Protein AF-A0A8S0T5N3-F1 (afdb_monomer)

Foldseek 3Di:
DPPPAAAPPDPDPPDDDFFLDPDDDPVPQDDDDGHYDHDDDPPDDDDDDDAFGCRVHFDKDWDFDPPAWDFPQDADATDDDPVPGNVRGDPPDGDTGRIDIHHGRD

Secondary structure (DSSP, 8-state):
--SS-BS---SS-SS---TT-SS--GGG-------B-----TT-----------SSS---EEEE-TT--EE-----SSS--TTTGGGG---SS--EESEEEEPTT-

pLDDT: mean 96.24, std 5.02, range [54.84, 98.81]

Radius of gyration: 15.64 Å; Cα contacts (8 Å, |Δi|>4): 139; chains: 1; bounding box: 38×30×39 Å

InterPro domains:
  IPR008972 Cupredoxin [G3DSA:2.60.40.420] (1-106)
  IPR008972 Cupredoxin [SSF49503] (33-105)
  IPR011706 Multicopper oxidase, C-terminal [PF07731] (10-106)
  IPR045087 Multicopper oxidase [PTHR11709] (3-106)

Organism: NCBI:txid158383

Sequence (106 aa):
IRNVFGDDFPSDPPFTYNYTAQFVPPALWRPRNGTEVRVLDYNSTMEIIFQGTNTVAGIDHPMHLHGQSFYVVGWGFGNFDRDRNPLNYNLVDPPLMNTIAVPING

Structure (mmCIF, N/CA/C/O backbone):
data_AF-A0A8S0T5N3-F1
#
_entry.id   AF-A0A8S0T5N3-F1
#
loop_
_atom_site.group_PDB
_atom_site.id
_atom_site.type_symbol
_atom_site.label_atom_id
_atom_site.label_alt_id
_atom_site.label_comp_id
_atom_site.label_asym_id
_atom_site.label_entity_id
_atom_site.label_seq_id
_atom_site.pdbx_PDB_ins_code
_atom_site.Cartn_x
_atom_site.Cartn_y
_atom_site.Cartn_z
_atom_site.occupancy
_atom_site.B_iso_or_equiv
_atom_site.auth_seq_id
_atom_site.auth_comp_id
_atom_site.auth_asym_id
_atom_site.auth_atom_id
_atom_site.pdbx_PDB_model_num
ATOM 1 N N . ILE A 1 1 ? -25.358 -17.360 -6.604 1.00 54.84 1 ILE A N 1
ATOM 2 C CA . ILE A 1 1 ? -24.451 -17.382 -7.778 1.00 54.84 1 ILE A CA 1
ATOM 3 C C . ILE A 1 1 ? -23.116 -17.922 -7.276 1.00 54.84 1 ILE A C 1
ATOM 5 O O . ILE A 1 1 ? -22.691 -17.479 -6.219 1.00 54.84 1 ILE A O 1
ATOM 9 N N . ARG A 1 2 ? -22.528 -18.933 -7.923 1.00 71.88 2 ARG A N 1
ATOM 10 C CA . ARG A 1 2 ? -21.205 -19.483 -7.562 1.00 71.88 2 ARG A CA 1
ATOM 11 C C . ARG A 1 2 ? -20.160 -18.915 -8.529 1.00 71.88 2 ARG A C 1
ATOM 13 O O . ARG A 1 2 ? -20.542 -18.568 -9.642 1.00 71.88 2 ARG A O 1
ATOM 20 N N . ASN A 1 3 ? -18.892 -18.853 -8.120 1.00 86.31 3 ASN A N 1
ATOM 21 C CA . ASN A 1 3 ? -17.766 -18.397 -8.953 1.00 86.31 3 ASN A CA 1
ATOM 22 C C . ASN A 1 3 ? -17.903 -16.943 -9.452 1.00 86.31 3 ASN A C 1
ATOM 24 O O . ASN A 1 3 ? -17.709 -16.669 -10.632 1.00 86.31 3 ASN A O 1
ATOM 28 N N . VAL A 1 4 ? -18.293 -16.022 -8.562 1.00 95.75 4 VAL A N 1
ATOM 29 C CA . VAL A 1 4 ? -18.369 -14.576 -8.869 1.00 95.75 4 VAL A CA 1
ATOM 30 C C . VAL A 1 4 ? -17.055 -13.864 -8.542 1.00 95.75 4 VAL A C 1
ATOM 32 O O . VAL A 1 4 ? -16.666 -12.945 -9.253 1.00 95.75 4 VAL A O 1
ATOM 35 N N . PHE A 1 5 ? -16.389 -14.300 -7.475 1.00 96.12 5 PHE A N 1
ATOM 36 C CA . PHE A 1 5 ? -15.081 -13.841 -7.023 1.00 96.12 5 PHE A CA 1
ATOM 37 C C . PHE A 1 5 ? -14.320 -15.033 -6.429 1.00 96.12 5 PHE A C 1
ATOM 39 O O . PHE A 1 5 ? -14.962 -16.004 -6.004 1.00 96.12 5 PHE A O 1
ATOM 46 N N . GLY A 1 6 ? -12.993 -14.961 -6.411 1.00 96.38 6 GLY A N 1
ATOM 47 C CA . GLY A 1 6 ? -12.149 -15.812 -5.577 1.00 96.38 6 GLY A CA 1
ATOM 48 C C . GLY A 1 6 ? -11.712 -15.080 -4.303 1.00 96.38 6 GLY A C 1
ATOM 49 O O . GLY A 1 6 ? -11.933 -13.875 -4.141 1.00 96.38 6 GLY A O 1
ATOM 50 N N . ASP A 1 7 ? -11.158 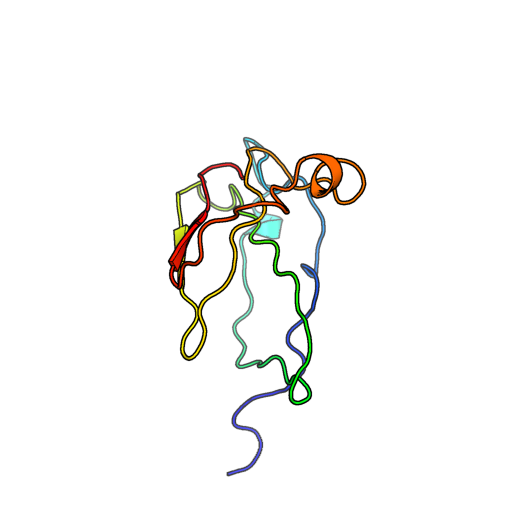-15.827 -3.358 1.00 95.38 7 ASP A N 1
ATOM 51 C CA . ASP A 1 7 ? -10.672 -15.346 -2.065 1.00 95.38 7 ASP A CA 1
ATOM 52 C C . ASP A 1 7 ? -9.137 -15.408 -1.951 1.00 95.38 7 ASP A C 1
ATOM 54 O O . ASP A 1 7 ? -8.594 -15.413 -0.844 1.00 95.38 7 ASP A O 1
ATOM 58 N N . ASP A 1 8 ? -8.428 -15.424 -3.089 1.00 94.69 8 ASP A N 1
ATOM 59 C CA . ASP A 1 8 ? -6.975 -15.632 -3.153 1.00 94.69 8 ASP A CA 1
ATOM 60 C C . ASP A 1 8 ? -6.147 -14.337 -3.262 1.00 94.69 8 ASP A C 1
ATOM 62 O O . ASP A 1 8 ? -4.962 -14.374 -3.608 1.00 94.69 8 ASP A O 1
ATOM 66 N N . PHE A 1 9 ? -6.727 -13.184 -2.896 1.00 96.94 9 PHE A N 1
ATOM 67 C CA . PHE A 1 9 ? -6.032 -11.897 -2.971 1.00 96.94 9 PHE A CA 1
ATOM 68 C C . PHE A 1 9 ? -4.730 -11.914 -2.133 1.00 96.94 9 PHE A C 1
ATOM 70 O O . PHE A 1 9 ? -4.777 -12.061 -0.897 1.00 96.94 9 PHE A O 1
ATOM 77 N N . PRO A 1 10 ? -3.554 -11.749 -2.770 1.00 96.06 10 PRO A N 1
ATOM 78 C CA . PRO A 1 10 ? -2.274 -12.010 -2.126 1.00 96.06 10 PRO A CA 1
ATOM 79 C C . PRO A 1 10 ? -1.932 -10.940 -1.082 1.00 96.06 10 PRO A C 1
ATOM 81 O O . PRO A 1 10 ? -2.303 -9.776 -1.215 1.00 96.06 10 PRO A O 1
ATOM 84 N N . SER A 1 11 ? -1.204 -11.335 -0.032 1.00 95.50 11 SER A N 1
ATOM 85 C CA . SER A 1 11 ? -0.697 -10.392 0.986 1.00 95.50 11 SER A CA 1
ATOM 86 C C . SER A 1 11 ? 0.449 -9.524 0.465 1.00 95.50 11 SER A C 1
ATOM 88 O O . SER A 1 11 ? 0.634 -8.409 0.934 1.00 95.50 11 SER A O 1
ATOM 90 N N . ASP A 1 12 ? 1.218 -10.057 -0.484 1.00 96.12 12 ASP A N 1
ATOM 91 C CA . ASP A 1 12 ? 2.441 -9.463 -1.013 1.00 96.12 12 ASP A CA 1
ATOM 92 C C . ASP A 1 12 ? 2.396 -9.452 -2.549 1.00 96.12 12 ASP A C 1
ATOM 94 O O . ASP A 1 12 ? 1.731 -10.301 -3.157 1.00 96.12 12 ASP A O 1
ATOM 98 N N . PRO A 1 13 ? 3.125 -8.538 -3.212 1.00 95.50 13 PRO A N 1
ATOM 99 C CA . PRO A 1 13 ? 3.274 -8.571 -4.660 1.00 95.50 13 PRO A CA 1
ATOM 100 C C . PRO A 1 13 ? 3.839 -9.923 -5.135 1.00 95.50 13 PRO A C 1
ATOM 102 O O . PRO A 1 13 ? 4.788 -10.435 -4.542 1.00 95.50 13 PRO A O 1
ATOM 105 N N . PRO A 1 14 ? 3.337 -10.495 -6.246 1.00 93.12 14 PRO A N 1
ATOM 106 C CA . PRO A 1 14 ? 3.797 -11.799 -6.738 1.00 93.12 14 PRO A CA 1
ATOM 107 C C . PRO A 1 14 ? 5.240 -11.781 -7.270 1.00 93.12 14 PRO A C 1
ATOM 109 O O . PRO A 1 14 ? 5.849 -12.837 -7.433 1.00 93.12 14 PRO A O 1
ATOM 112 N N . PHE A 1 15 ? 5.786 -10.595 -7.561 1.00 93.06 15 PHE A N 1
ATOM 113 C CA . PHE A 1 15 ? 7.158 -10.403 -8.017 1.00 93.06 15 PHE A CA 1
ATOM 114 C C . PHE A 1 15 ? 7.778 -9.202 -7.314 1.00 93.06 15 PHE A C 1
ATOM 116 O O . PHE A 1 15 ? 7.306 -8.075 -7.473 1.00 93.06 15 PHE A O 1
ATOM 123 N N . THR A 1 16 ? 8.875 -9.437 -6.600 1.00 94.31 16 THR A N 1
ATOM 124 C CA . THR A 1 16 ? 9.658 -8.371 -5.976 1.00 94.31 16 THR A CA 1
ATOM 125 C C . THR A 1 16 ? 10.665 -7.801 -6.966 1.00 94.31 16 THR A C 1
ATOM 127 O O . THR A 1 16 ? 11.416 -8.538 -7.605 1.00 94.31 16 THR A O 1
ATOM 130 N N . TYR A 1 17 ? 10.704 -6.479 -7.076 1.00 96.06 17 TYR A N 1
ATOM 131 C CA . TYR A 1 17 ? 11.702 -5.736 -7.842 1.00 96.06 17 TYR A CA 1
ATOM 132 C C . TYR A 1 17 ? 11.908 -4.357 -7.205 1.00 96.06 17 TYR A C 1
ATOM 134 O O . TYR A 1 17 ? 11.293 -4.033 -6.192 1.00 96.06 17 TYR A O 1
ATOM 142 N N . ASN A 1 18 ? 12.793 -3.538 -7.775 1.00 97.31 18 ASN A N 1
ATOM 143 C CA . ASN A 1 18 ? 12.916 -2.141 -7.365 1.00 97.31 18 ASN A CA 1
ATOM 144 C C . ASN A 1 18 ? 11.716 -1.344 -7.912 1.00 97.31 18 ASN A C 1
ATOM 146 O O . ASN A 1 18 ? 11.756 -0.876 -9.052 1.00 97.31 18 ASN A O 1
ATOM 150 N N . TYR A 1 19 ? 10.646 -1.246 -7.118 1.00 97.50 19 TYR A N 1
ATOM 151 C CA . TYR A 1 19 ? 9.357 -0.665 -7.509 1.00 97.50 19 TYR A CA 1
ATOM 152 C C . TYR A 1 19 ? 9.476 0.797 -7.936 1.00 97.50 19 TYR A C 1
ATOM 154 O O . TYR A 1 19 ? 8.848 1.209 -8.911 1.00 97.50 19 TYR A O 1
ATOM 162 N N . THR A 1 20 ? 10.336 1.559 -7.263 1.00 98.06 20 THR A N 1
ATOM 163 C CA . THR A 1 20 ? 10.577 2.984 -7.526 1.00 98.06 20 THR A CA 1
ATOM 164 C C . THR A 1 20 ? 11.825 3.234 -8.384 1.00 98.06 20 THR A C 1
ATOM 166 O O . THR A 1 20 ? 12.400 4.323 -8.350 1.00 98.06 20 THR A O 1
ATOM 169 N N . ALA A 1 21 ? 12.304 2.240 -9.142 1.00 97.25 21 ALA A N 1
ATOM 170 C CA . ALA A 1 21 ? 13.415 2.438 -10.074 1.00 97.25 21 ALA A CA 1
ATOM 171 C C . ALA A 1 21 ? 13.065 3.49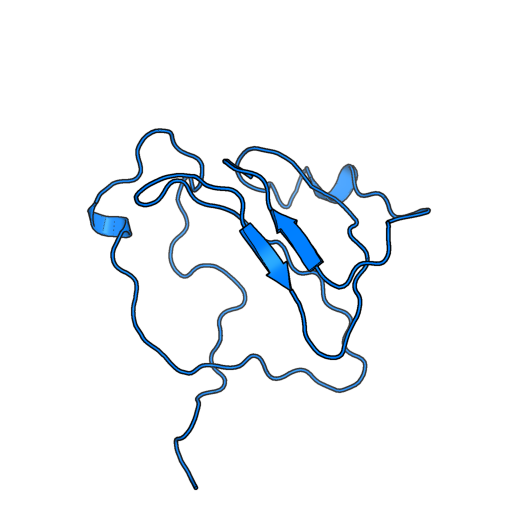3 -11.135 1.00 97.25 21 ALA A C 1
ATOM 173 O O . ALA A 1 21 ? 11.923 3.580 -11.580 1.00 97.25 21 ALA A O 1
ATOM 174 N N . GLN A 1 22 ? 14.055 4.255 -11.612 1.00 95.06 22 GLN A N 1
ATOM 175 C CA . GLN A 1 22 ? 13.845 5.202 -12.719 1.00 95.06 22 GLN A CA 1
ATOM 176 C C . GLN A 1 22 ? 13.361 4.495 -13.998 1.00 95.06 22 GLN A C 1
ATOM 178 O O . GLN A 1 22 ? 12.606 5.065 -14.780 1.00 95.06 22 GLN A O 1
ATOM 183 N N . PHE A 1 23 ? 13.799 3.251 -14.208 1.00 95.06 23 PHE A N 1
ATOM 184 C CA . PHE A 1 23 ? 13.388 2.415 -15.326 1.00 95.06 23 PHE A CA 1
ATOM 185 C C . PHE A 1 23 ? 12.931 1.046 -14.819 1.00 95.06 23 PHE A C 1
ATOM 187 O O . PHE A 1 23 ? 13.734 0.271 -14.297 1.00 95.06 23 PHE A O 1
ATOM 194 N N . VAL A 1 24 ? 11.648 0.738 -15.010 1.00 96.38 24 VAL A N 1
ATOM 195 C CA . VAL A 1 24 ? 11.089 -0.598 -14.775 1.00 96.38 24 VAL A CA 1
ATOM 196 C C . VAL A 1 24 ? 11.094 -1.368 -16.102 1.00 96.38 24 VAL A C 1
ATOM 198 O O . VAL A 1 24 ? 10.537 -0.867 -17.081 1.00 96.38 24 VAL A O 1
ATOM 201 N N . PRO A 1 25 ? 11.678 -2.579 -16.179 1.00 95.31 25 PRO A N 1
ATOM 202 C CA . PRO A 1 25 ? 11.692 -3.371 -17.407 1.00 95.31 25 PRO A CA 1
ATOM 203 C C . PRO A 1 25 ? 10.282 -3.638 -17.969 1.00 95.31 25 PRO A C 1
ATOM 205 O O . PRO A 1 25 ? 9.408 -4.060 -17.209 1.00 95.31 25 PRO A O 1
ATOM 208 N N . PRO A 1 26 ? 10.057 -3.519 -19.295 1.00 95.62 26 PRO A N 1
ATOM 209 C CA . PRO A 1 26 ? 8.750 -3.766 -19.920 1.00 95.62 26 PRO A CA 1
ATOM 210 C C . PRO A 1 26 ? 8.139 -5.145 -19.638 1.00 95.62 26 PRO A C 1
ATOM 212 O O . PRO A 1 26 ? 6.921 -5.312 -19.690 1.00 95.62 26 PRO A O 1
ATOM 215 N N . ALA A 1 27 ? 8.970 -6.141 -19.314 1.00 94.88 27 ALA A N 1
ATOM 216 C CA . ALA A 1 27 ? 8.520 -7.473 -18.916 1.00 94.88 27 ALA A CA 1
ATOM 217 C C . ALA A 1 27 ? 7.644 -7.469 -17.644 1.00 94.88 27 ALA A C 1
ATOM 219 O O . ALA A 1 27 ? 6.848 -8.384 -17.464 1.00 94.88 27 ALA A O 1
ATOM 220 N N . LEU A 1 28 ? 7.760 -6.439 -16.797 1.00 94.44 28 LEU A N 1
ATOM 221 C CA . LEU A 1 28 ? 6.998 -6.282 -15.552 1.00 94.44 28 LEU A CA 1
ATOM 222 C C . LEU A 1 28 ? 5.748 -5.399 -15.710 1.00 94.44 28 LEU A C 1
ATOM 224 O O . LEU A 1 28 ? 5.016 -5.202 -14.748 1.00 94.44 28 LEU A O 1
ATOM 228 N N . TRP A 1 29 ? 5.480 -4.856 -16.904 1.00 94.94 29 TRP A N 1
ATOM 229 C CA . TRP A 1 29 ? 4.421 -3.853 -17.090 1.00 94.94 29 TRP A CA 1
ATOM 230 C C . TRP A 1 29 ? 3.019 -4.436 -17.231 1.00 94.94 29 TRP A C 1
ATOM 232 O O . TRP A 1 29 ? 2.038 -3.705 -17.140 1.00 94.94 29 TRP A O 1
ATOM 242 N N . ARG A 1 30 ? 2.907 -5.731 -17.537 1.00 95.12 30 ARG A N 1
ATOM 243 C CA . ARG A 1 30 ? 1.622 -6.344 -17.880 1.00 95.12 30 ARG A CA 1
ATOM 244 C C . ARG A 1 30 ? 0.930 -6.880 -16.624 1.00 95.12 30 ARG A C 1
ATOM 246 O O . ARG A 1 30 ? 1.410 -7.875 -16.078 1.00 95.12 30 ARG A O 1
ATOM 253 N N . PRO A 1 31 ? -0.205 -6.294 -16.199 1.00 94.69 31 PRO A N 1
ATOM 254 C CA . PRO A 1 31 ? -1.014 -6.876 -15.140 1.00 94.69 31 PRO A CA 1
ATOM 255 C C . PRO A 1 31 ? -1.779 -8.105 -15.652 1.00 94.69 31 PRO A C 1
ATOM 257 O O . PRO A 1 31 ? -1.806 -8.408 -16.850 1.00 94.69 31 PRO A O 1
ATOM 260 N N . ARG A 1 32 ? -2.441 -8.803 -14.728 1.00 94.38 32 ARG A N 1
ATOM 261 C CA . ARG A 1 32 ? -3.458 -9.815 -15.028 1.00 94.38 32 ARG A CA 1
ATOM 262 C C . ARG A 1 32 ? -4.792 -9.346 -14.463 1.00 94.38 32 ARG A C 1
ATOM 264 O O . ARG A 1 32 ? -4.829 -8.800 -13.366 1.00 94.38 32 ARG A O 1
ATOM 271 N N . ASN A 1 33 ? -5.870 -9.576 -15.204 1.00 96.38 33 ASN A N 1
ATOM 272 C CA . ASN A 1 33 ? -7.218 -9.311 -14.708 1.00 96.38 33 ASN A CA 1
ATOM 273 C C . ASN A 1 33 ? -7.651 -10.448 -13.772 1.00 96.38 33 ASN A C 1
ATOM 275 O O . ASN A 1 33 ? -7.376 -11.613 -14.060 1.00 96.38 33 ASN A O 1
ATOM 279 N N . GLY A 1 34 ? -8.362 -10.106 -12.701 1.00 94.56 34 GLY A N 1
ATOM 280 C CA . GLY A 1 34 ? -8.926 -11.043 -11.730 1.00 94.56 34 GLY A CA 1
ATOM 281 C C . GLY A 1 34 ? -10.033 -10.375 -10.913 1.00 94.56 34 GLY A C 1
ATOM 282 O O . GLY A 1 34 ? -10.193 -9.154 -10.963 1.00 94.56 34 GLY A O 1
ATOM 283 N N . THR A 1 35 ? -10.825 -11.163 -10.191 1.00 97.19 35 THR A N 1
ATOM 284 C CA . THR A 1 35 ? -11.846 -10.66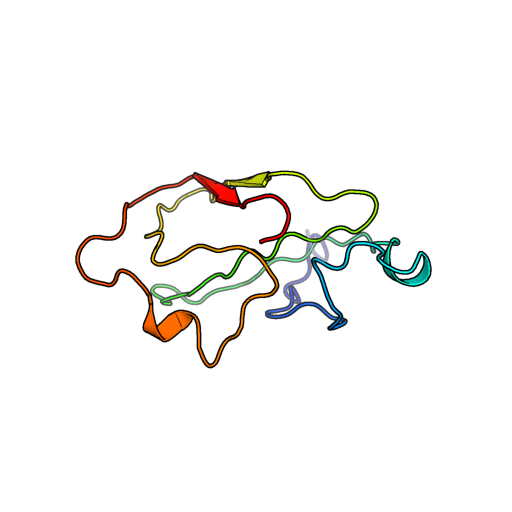8 -9.254 1.00 97.19 35 THR A CA 1
ATOM 285 C C . THR A 1 35 ? -11.645 -11.392 -7.936 1.00 97.19 35 THR A C 1
ATOM 287 O O . THR A 1 35 ? -12.305 -12.387 -7.656 1.00 97.19 35 THR A O 1
ATOM 290 N N . GLU A 1 36 ? -10.687 -10.888 -7.167 1.00 96.56 36 GLU A N 1
ATOM 291 C CA . GLU A 1 36 ? -10.213 -11.506 -5.933 1.00 96.56 36 GLU A CA 1
ATOM 292 C C . GLU A 1 36 ? -10.491 -10.597 -4.745 1.00 96.56 36 GLU A C 1
ATOM 294 O O . GLU A 1 36 ? -10.391 -9.370 -4.848 1.00 96.56 36 GLU A O 1
ATOM 299 N N . VAL A 1 37 ? -10.834 -11.198 -3.610 1.00 96.88 37 VAL A N 1
ATOM 300 C CA . VAL A 1 37 ? -11.070 -10.485 -2.353 1.00 96.88 37 VAL A CA 1
ATOM 301 C C . VAL A 1 37 ? -10.158 -11.010 -1.256 1.00 96.88 37 VAL A C 1
ATOM 303 O O . VAL A 1 37 ? -9.738 -12.164 -1.273 1.00 96.88 37 VAL A O 1
ATOM 306 N N . ARG A 1 38 ? -9.885 -10.166 -0.259 1.00 95.81 38 ARG A N 1
ATOM 307 C CA . ARG A 1 38 ? -9.268 -10.597 0.994 1.00 95.81 38 ARG A CA 1
ATOM 308 C C . ARG A 1 38 ? -10.358 -10.812 2.037 1.00 95.81 38 ARG A C 1
ATOM 310 O O . ARG A 1 38 ? -10.987 -9.850 2.474 1.00 95.81 38 ARG A O 1
ATOM 317 N N . VAL A 1 39 ? -10.576 -12.062 2.436 1.00 96.38 39 VAL A N 1
ATOM 318 C CA . VAL A 1 39 ? -11.479 -12.395 3.546 1.00 96.38 39 VAL A CA 1
ATOM 319 C C . VAL A 1 39 ? -10.722 -12.221 4.859 1.00 96.38 39 VAL A C 1
ATOM 321 O O . VAL A 1 39 ? -9.595 -12.694 4.999 1.00 96.38 39 VAL A O 1
ATOM 324 N N . LEU A 1 40 ? -11.332 -11.516 5.807 1.00 96.25 40 LEU A N 1
ATOM 325 C CA . LEU A 1 40 ? -10.777 -11.269 7.133 1.00 96.25 40 LEU A CA 1
ATOM 326 C C . LEU A 1 40 ? -11.777 -11.727 8.189 1.00 96.25 40 LEU A C 1
ATOM 328 O O . LEU A 1 40 ? -12.985 -11.520 8.036 1.00 96.25 40 LEU A O 1
ATOM 332 N N . ASP A 1 41 ? -11.265 -12.309 9.269 1.00 98.06 41 ASP A N 1
ATOM 333 C CA . ASP A 1 41 ? -12.076 -12.599 10.442 1.00 98.06 41 ASP A CA 1
ATOM 334 C C . ASP A 1 41 ? -12.512 -11.300 11.120 1.00 98.06 41 ASP A C 1
ATOM 336 O O . ASP A 1 41 ? -11.806 -10.286 11.125 1.00 98.06 41 ASP A O 1
ATOM 340 N N . TYR A 1 42 ? -13.695 -11.331 11.729 1.00 97.69 42 TYR A N 1
ATOM 341 C CA . TYR A 1 42 ? -14.176 -10.201 12.508 1.00 97.69 42 TYR A CA 1
ATOM 342 C C . TYR A 1 42 ? -13.160 -9.824 13.598 1.00 97.69 42 TYR A C 1
ATOM 344 O O . TYR A 1 42 ? -12.641 -10.691 14.299 1.00 97.69 42 TYR A O 1
ATOM 352 N N . ASN A 1 43 ? -12.932 -8.518 13.766 1.00 96.75 43 ASN A N 1
ATOM 353 C CA . ASN A 1 43 ? -11.999 -7.945 14.741 1.00 96.75 43 ASN A CA 1
ATOM 354 C C . ASN A 1 43 ? -10.505 -8.236 14.471 1.00 96.75 43 ASN A C 1
ATOM 356 O O . ASN A 1 43 ? -9.682 -8.126 15.379 1.00 96.75 43 ASN A O 1
ATOM 360 N N . SER A 1 44 ? -10.132 -8.583 13.235 1.00 97.75 44 SER A N 1
ATOM 361 C CA . SER A 1 44 ? -8.726 -8.631 12.824 1.00 97.75 44 SER A CA 1
ATOM 362 C C . SER A 1 44 ? -8.085 -7.237 12.839 1.00 97.75 44 SER A C 1
ATOM 364 O O . SER A 1 44 ? -8.654 -6.295 12.281 1.00 97.75 44 SER A O 1
ATOM 366 N N . THR A 1 45 ? -6.868 -7.125 13.370 1.00 97.19 45 THR A N 1
ATOM 367 C CA . THR A 1 45 ? -6.020 -5.935 13.205 1.00 97.19 45 THR A CA 1
ATOM 368 C C . THR A 1 45 ? -5.110 -6.127 11.998 1.00 97.19 45 THR A C 1
ATOM 370 O O . THR A 1 45 ? -4.433 -7.147 11.893 1.00 97.19 45 THR A O 1
ATOM 373 N N . MET A 1 46 ? -5.087 -5.146 11.099 1.00 97.06 46 MET A N 1
ATOM 374 C CA . MET A 1 46 ? -4.325 -5.195 9.853 1.00 97.06 46 MET A CA 1
ATOM 375 C C . MET A 1 46 ? -3.391 -3.994 9.750 1.00 97.06 46 MET A C 1
ATOM 377 O O . MET A 1 46 ? -3.767 -2.875 10.094 1.00 97.06 46 MET A O 1
ATOM 381 N N . GLU A 1 47 ? -2.212 -4.236 9.194 1.00 98.00 47 GLU A N 1
ATOM 382 C CA . GLU A 1 47 ? -1.337 -3.207 8.647 1.00 98.00 47 GLU A CA 1
ATOM 383 C C . GLU A 1 47 ? -1.339 -3.356 7.121 1.00 98.00 47 GLU A C 1
ATOM 385 O O . GLU A 1 47 ? -1.256 -4.472 6.605 1.00 98.00 47 GLU A O 1
ATOM 390 N N . ILE A 1 48 ? -1.492 -2.245 6.398 1.00 97.62 48 ILE A N 1
ATOM 391 C CA . ILE A 1 48 ? -1.502 -2.225 4.932 1.00 97.62 48 ILE A CA 1
ATOM 392 C C . ILE A 1 48 ? -0.431 -1.246 4.472 1.00 97.62 48 ILE A C 1
ATOM 394 O O . ILE A 1 48 ? -0.484 -0.063 4.807 1.00 97.62 48 ILE A O 1
ATOM 398 N N . ILE A 1 49 ? 0.518 -1.740 3.681 1.00 98.31 49 ILE A N 1
ATOM 399 C CA . ILE A 1 49 ? 1.567 -0.930 3.063 1.00 98.31 49 ILE A CA 1
ATOM 400 C C . ILE A 1 49 ? 1.169 -0.735 1.607 1.00 98.31 49 ILE A C 1
ATOM 402 O O . ILE A 1 49 ? 1.125 -1.688 0.828 1.00 98.31 49 ILE A O 1
ATOM 406 N N . PHE A 1 50 ? 0.881 0.507 1.233 1.00 98.31 50 PHE A N 1
ATOM 407 C CA . PHE A 1 50 ? 0.753 0.870 -0.170 1.00 98.31 50 PHE A CA 1
ATOM 408 C C . PHE A 1 50 ? 2.128 1.251 -0.709 1.00 98.31 50 PHE A C 1
ATOM 410 O O . PHE A 1 50 ? 2.728 2.200 -0.221 1.00 98.31 50 PHE A O 1
ATOM 417 N N . GLN A 1 51 ? 2.599 0.506 -1.707 1.00 98.31 51 GLN A N 1
ATOM 418 C CA . GLN A 1 51 ? 3.838 0.776 -2.429 1.00 98.31 51 GLN A CA 1
ATOM 419 C C . GLN A 1 51 ? 3.491 1.210 -3.852 1.00 98.31 51 GLN A C 1
ATOM 421 O O . GLN A 1 51 ? 3.052 0.400 -4.673 1.00 98.31 51 GLN A O 1
ATOM 426 N N . GLY A 1 52 ? 3.705 2.481 -4.158 1.00 97.56 52 GLY A N 1
ATOM 427 C CA . GLY A 1 52 ? 3.700 3.008 -5.512 1.00 97.56 52 GLY A CA 1
ATOM 428 C C . GLY A 1 52 ? 4.842 2.420 -6.342 1.00 97.56 52 GLY A C 1
ATOM 429 O O . GLY A 1 52 ? 5.891 2.023 -5.828 1.00 97.56 52 GLY A O 1
ATOM 430 N N . THR A 1 53 ? 4.636 2.350 -7.658 1.00 97.81 53 THR A N 1
ATOM 431 C CA . THR A 1 53 ? 5.640 1.843 -8.604 1.00 97.81 53 THR A CA 1
ATOM 432 C C . THR A 1 53 ? 5.828 2.822 -9.754 1.00 97.81 53 THR A C 1
ATOM 434 O O . THR A 1 53 ? 4.895 3.525 -10.132 1.00 97.81 53 THR A O 1
ATOM 437 N N . ASN A 1 54 ? 7.002 2.795 -10.378 1.00 97.31 54 ASN A N 1
ATOM 438 C CA . ASN A 1 54 ? 7.294 3.544 -11.602 1.00 97.31 54 ASN A CA 1
ATOM 439 C C . ASN A 1 54 ? 7.003 2.738 -12.875 1.00 97.31 54 ASN A C 1
ATOM 441 O O . ASN A 1 54 ? 7.532 3.032 -13.950 1.00 97.31 54 ASN A O 1
ATOM 445 N N . THR A 1 55 ? 6.189 1.689 -12.766 1.00 96.12 55 THR A N 1
ATOM 446 C CA . THR A 1 55 ? 5.760 0.885 -13.910 1.00 96.12 55 THR A CA 1
ATOM 447 C C . THR A 1 55 ? 4.944 1.757 -14.857 1.00 96.12 55 THR A C 1
ATOM 449 O O . THR A 1 55 ? 3.948 2.341 -14.446 1.00 96.12 55 THR A O 1
ATOM 452 N N . VAL A 1 56 ? 5.351 1.841 -16.128 1.00 94.75 56 VAL A N 1
ATOM 453 C CA . VAL A 1 56 ? 4.866 2.831 -17.113 1.00 94.75 56 VAL A CA 1
ATOM 454 C C . VAL A 1 56 ? 5.254 4.271 -16.745 1.00 94.75 56 VAL A C 1
ATOM 456 O O . VAL A 1 56 ? 5.984 4.902 -17.506 1.00 94.75 56 VAL A O 1
ATOM 459 N N . ALA A 1 57 ? 4.790 4.780 -15.603 1.00 94.31 57 ALA A N 1
ATOM 460 C CA . ALA A 1 57 ? 5.166 6.069 -15.028 1.00 94.31 57 ALA A CA 1
ATOM 461 C C . ALA A 1 57 ? 4.799 6.112 -13.536 1.00 94.31 57 ALA A C 1
ATOM 463 O O . ALA A 1 57 ? 3.737 5.628 -13.153 1.00 94.31 57 ALA A O 1
ATOM 464 N N . GLY A 1 58 ? 5.646 6.728 -12.708 1.00 95.62 58 GLY A N 1
ATOM 465 C CA . GLY A 1 58 ? 5.304 7.014 -11.314 1.00 95.62 58 GLY A CA 1
ATOM 466 C C . GLY A 1 58 ? 4.305 8.165 -11.225 1.00 95.62 58 GLY A C 1
ATOM 467 O O . GLY A 1 58 ? 4.499 9.192 -11.876 1.00 95.62 58 GLY A O 1
ATOM 468 N N . ILE A 1 59 ? 3.262 8.005 -10.414 1.00 96.62 59 ILE A N 1
ATOM 469 C CA . ILE A 1 59 ? 2.263 9.035 -10.105 1.00 96.62 59 ILE A CA 1
ATOM 470 C C . ILE A 1 59 ? 1.808 8.900 -8.648 1.00 96.62 59 ILE A C 1
ATOM 472 O O . ILE A 1 59 ? 2.011 7.854 -8.032 1.00 96.62 59 ILE A O 1
ATOM 476 N N . ASP A 1 60 ? 1.182 9.945 -8.111 1.00 97.06 60 ASP A N 1
ATOM 477 C CA . ASP A 1 60 ? 0.498 9.868 -6.819 1.00 97.06 60 ASP A CA 1
ATOM 478 C C . ASP A 1 60 ? -0.834 9.112 -6.950 1.00 97.06 60 ASP A C 1
ATOM 480 O O . ASP A 1 60 ? -1.549 9.246 -7.950 1.00 97.06 60 ASP A O 1
ATOM 484 N N . HIS A 1 61 ? -1.210 8.365 -5.909 1.00 97.94 61 HIS A N 1
ATOM 485 C CA . HIS A 1 61 ? -2.457 7.597 -5.879 1.00 97.94 61 HIS A CA 1
ATOM 486 C C . HIS A 1 61 ? -3.249 7.833 -4.585 1.00 97.94 61 HIS A C 1
ATOM 488 O O . HIS A 1 61 ? -2.793 7.438 -3.513 1.00 97.94 61 HIS A O 1
ATOM 494 N N . PRO A 1 62 ? -4.457 8.422 -4.642 1.00 98.19 62 PRO A N 1
ATOM 495 C CA . PRO A 1 62 ? -5.340 8.491 -3.484 1.00 98.19 62 PRO A CA 1
ATOM 496 C C . PRO A 1 62 ? -6.002 7.125 -3.242 1.00 98.19 62 PRO A C 1
ATOM 498 O O . PRO A 1 62 ? -6.949 6.749 -3.932 1.00 98.19 62 PRO A O 1
ATOM 501 N N . MET A 1 63 ? -5.505 6.380 -2.256 1.00 98.56 63 MET A N 1
ATOM 502 C CA . MET A 1 63 ? -6.036 5.074 -1.865 1.00 98.56 63 MET A CA 1
ATOM 503 C C . MET A 1 63 ? -7.138 5.245 -0.824 1.00 98.56 63 MET A C 1
ATOM 505 O O . MET A 1 63 ? -6.890 5.789 0.251 1.00 98.56 63 MET A O 1
ATOM 509 N N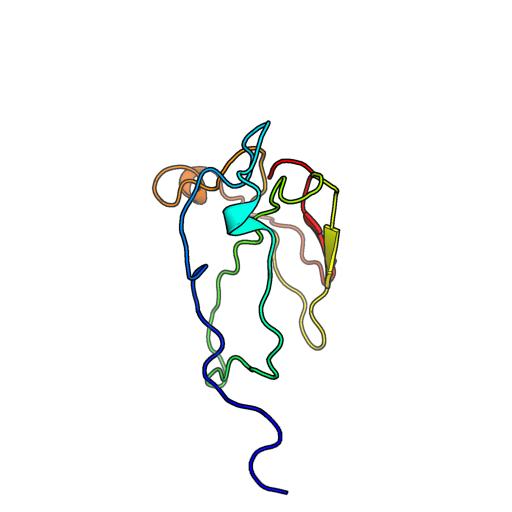 . HIS A 1 64 ? -8.345 4.777 -1.144 1.00 98.31 64 HIS A N 1
ATOM 510 C CA . HIS A 1 64 ? -9.538 4.876 -0.302 1.00 98.31 64 HIS A CA 1
ATOM 511 C C . HIS A 1 64 ? -10.014 3.493 0.158 1.00 98.31 64 HIS A C 1
ATOM 513 O O 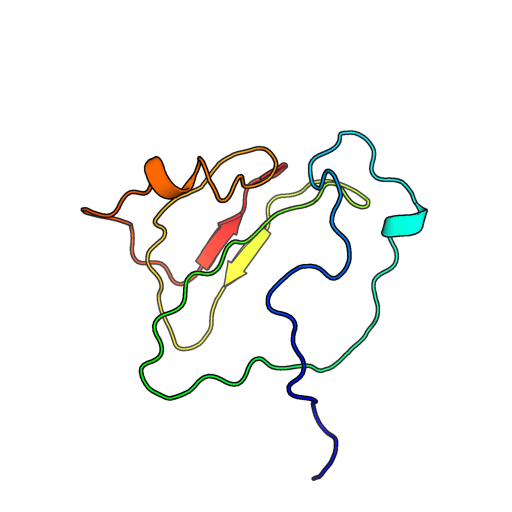. HIS A 1 64 ? -10.026 2.547 -0.632 1.00 98.31 64 HIS A O 1
ATOM 519 N N . LEU A 1 65 ? -10.458 3.386 1.414 1.00 97.88 65 LEU A N 1
ATOM 520 C CA . LEU A 1 65 ? -11.063 2.174 1.966 1.00 97.88 65 LEU A CA 1
ATOM 521 C C . LEU A 1 65 ? -12.512 2.440 2.379 1.00 97.88 65 LEU A C 1
ATOM 523 O O . LEU A 1 65 ? -12.801 3.301 3.206 1.00 97.88 65 LEU A O 1
ATOM 527 N N . HIS A 1 66 ? -13.435 1.664 1.818 1.00 98.19 66 HIS A N 1
ATOM 528 C CA . HIS A 1 66 ? -14.844 1.750 2.182 1.00 98.19 66 HIS A CA 1
ATOM 529 C C . HIS A 1 66 ? -15.110 1.098 3.544 1.00 98.19 66 HIS A C 1
ATOM 531 O O . HIS A 1 66 ? -14.531 0.069 3.887 1.00 98.19 66 HIS A O 1
ATOM 537 N N . GLY A 1 67 ? -16.054 1.669 4.297 1.00 97.75 67 GLY A N 1
ATOM 538 C CA . GLY A 1 67 ? -16.577 1.089 5.538 1.00 97.75 67 GLY A CA 1
AT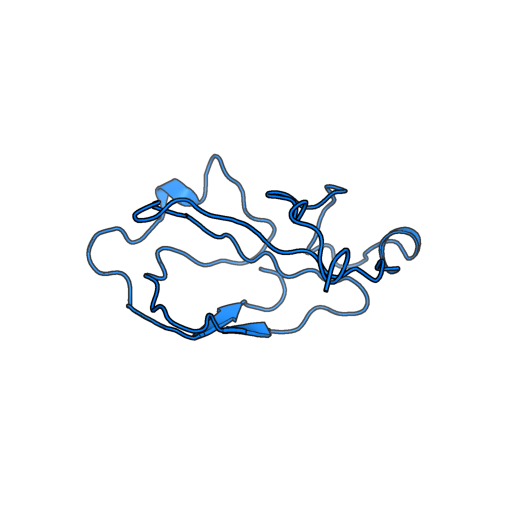OM 539 C C . GLY A 1 67 ? -15.672 1.228 6.763 1.00 97.75 67 GLY A C 1
ATOM 540 O O . GLY A 1 67 ? -16.125 0.900 7.854 1.00 97.75 67 GLY A O 1
ATOM 541 N N . GLN A 1 68 ? -14.443 1.726 6.607 1.00 97.12 68 GLN A N 1
ATOM 542 C CA . GLN A 1 68 ? -13.479 1.907 7.692 1.00 97.12 68 GLN A CA 1
ATOM 543 C C . GLN A 1 68 ? -12.695 3.213 7.520 1.00 97.12 68 GLN A C 1
ATOM 545 O O . GLN A 1 68 ? -12.469 3.675 6.403 1.00 97.12 68 GLN A O 1
ATOM 550 N N . SER A 1 69 ? -12.237 3.767 8.640 1.00 98.50 69 SER A N 1
ATOM 551 C CA . SER A 1 69 ? -11.091 4.679 8.668 1.00 98.50 69 SER A CA 1
ATOM 552 C C . SER A 1 69 ? -9.873 3.919 9.201 1.00 98.50 69 SER A C 1
ATOM 554 O O . SER A 1 69 ? -10.016 2.924 9.907 1.00 98.50 69 SER A O 1
ATOM 556 N N . PHE A 1 70 ? -8.678 4.393 8.882 1.00 98.56 70 PHE A N 1
ATOM 557 C CA . PHE A 1 70 ? -7.397 3.811 9.255 1.00 98.56 70 PHE A CA 1
ATOM 558 C C . PHE A 1 70 ? -6.437 4.892 9.754 1.00 98.56 70 PHE A C 1
ATOM 560 O O . PHE A 1 70 ? -6.526 6.059 9.372 1.00 98.56 70 PHE A O 1
ATOM 567 N N . TYR A 1 71 ? -5.507 4.496 10.614 1.00 98.81 71 TYR A N 1
ATOM 568 C CA . TYR A 1 71 ? -4.438 5.367 11.083 1.00 98.81 71 TYR A CA 1
ATOM 569 C C . TYR A 1 71 ? -3.269 5.335 10.098 1.00 98.81 71 TYR A C 1
ATOM 571 O O . TYR A 1 71 ? -2.760 4.262 9.778 1.00 98.81 71 TYR A O 1
ATOM 579 N N . VAL A 1 72 ? -2.822 6.501 9.629 1.00 98.56 72 VAL A N 1
ATOM 580 C CA . VAL A 1 72 ? -1.619 6.596 8.788 1.00 98.56 72 VAL A CA 1
ATOM 581 C C . VAL A 1 72 ? -0.401 6.699 9.697 1.00 98.56 72 VAL A C 1
ATOM 583 O O . VAL A 1 72 ? -0.029 7.779 10.148 1.00 98.56 72 VAL A O 1
ATOM 586 N N . VAL A 1 73 ? 0.199 5.550 9.994 1.00 98.62 73 VAL A N 1
ATOM 587 C CA . VAL A 1 73 ? 1.329 5.451 10.931 1.00 98.62 73 VAL A CA 1
ATOM 588 C C . VAL A 1 73 ? 2.671 5.801 10.292 1.00 98.62 73 VAL A C 1
ATOM 590 O O . VAL A 1 73 ? 3.618 6.122 10.996 1.00 98.62 73 VAL A O 1
ATOM 593 N N . GLY A 1 74 ? 2.778 5.804 8.966 1.00 98.19 74 GLY A N 1
ATOM 594 C CA . GLY A 1 74 ? 4.008 6.167 8.275 1.00 98.19 74 GLY A CA 1
ATOM 595 C C . GLY A 1 74 ? 3.791 6.400 6.788 1.00 98.19 74 GLY A C 1
ATOM 596 O O . GLY A 1 74 ? 2.784 5.982 6.221 1.00 98.19 74 GLY A O 1
ATOM 597 N N . TRP A 1 75 ? 4.748 7.085 6.173 1.00 97.88 75 TRP A N 1
ATOM 598 C CA . TRP A 1 75 ? 4.855 7.289 4.731 1.00 97.88 75 TRP A CA 1
ATOM 599 C C . TRP A 1 75 ? 6.318 7.590 4.390 1.00 97.88 75 TRP A C 1
ATOM 601 O O . TRP A 1 75 ? 7.118 7.909 5.275 1.00 97.88 75 TRP A O 1
ATOM 611 N N . GLY A 1 76 ? 6.683 7.495 3.118 1.00 97.62 76 GLY A N 1
ATOM 612 C CA . GLY A 1 76 ? 8.034 7.809 2.681 1.00 97.62 76 GLY A CA 1
ATOM 613 C C . GLY A 1 76 ? 8.184 7.733 1.173 1.00 97.62 76 GLY A C 1
ATOM 614 O O . GLY A 1 76 ? 7.212 7.539 0.455 1.00 97.62 76 GLY A O 1
ATOM 615 N N . PHE A 1 77 ? 9.424 7.899 0.725 1.00 97.81 77 PHE A N 1
ATOM 616 C CA . PHE A 1 77 ? 9.838 7.674 -0.655 1.00 97.81 77 PHE A CA 1
ATOM 617 C C . PHE A 1 77 ? 10.781 6.466 -0.721 1.00 97.81 77 PHE A C 1
ATOM 619 O O . PHE A 1 77 ? 11.437 6.117 0.263 1.00 97.81 77 PHE A O 1
ATOM 626 N N . GLY A 1 78 ? 10.920 5.894 -1.909 1.00 97.94 78 GLY A N 1
ATOM 627 C CA . GLY A 1 78 ? 11.650 4.671 -2.188 1.00 97.94 78 GLY A CA 1
ATOM 628 C C . GLY A 1 78 ? 10.796 3.424 -1.980 1.00 97.94 78 GLY A C 1
ATOM 629 O O . GLY A 1 78 ? 9.581 3.486 -1.815 1.00 97.94 78 GLY A O 1
ATOM 630 N N . ASN A 1 79 ? 11.459 2.271 -1.990 1.00 98.50 79 ASN A N 1
ATO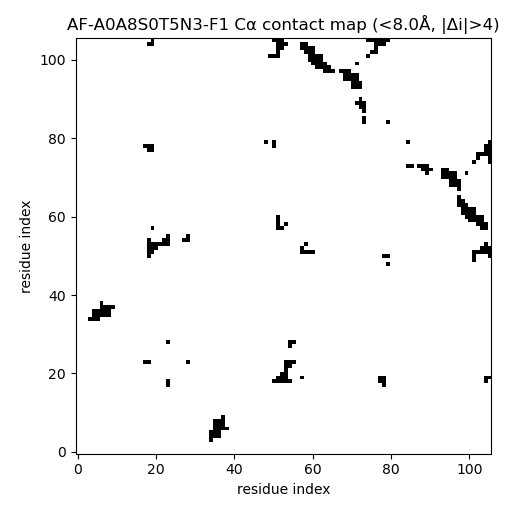M 631 C CA . ASN A 1 79 ? 10.803 1.022 -1.631 1.00 98.50 79 ASN A CA 1
ATOM 632 C C . ASN A 1 79 ? 10.719 0.909 -0.108 1.00 98.50 79 ASN A C 1
ATOM 634 O O . ASN A 1 79 ? 11.717 1.149 0.577 1.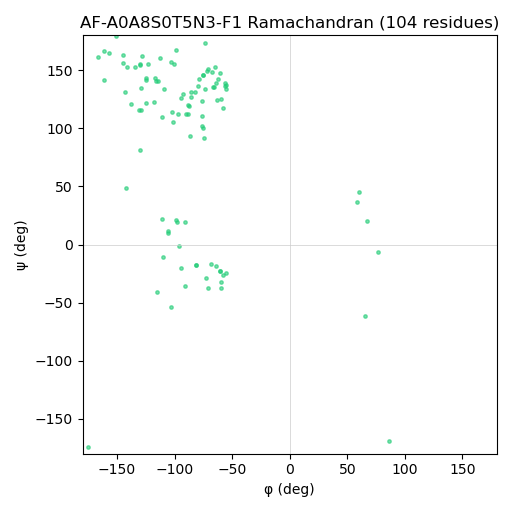00 98.50 79 ASN A O 1
ATOM 638 N N . PHE A 1 80 ? 9.568 0.484 0.402 1.00 98.31 80 PHE A N 1
ATOM 639 C CA . PHE A 1 80 ? 9.384 0.188 1.814 1.00 98.31 80 PHE A CA 1
ATOM 640 C C . PHE A 1 80 ? 10.343 -0.920 2.280 1.00 98.31 80 PHE A C 1
ATOM 642 O O . PHE A 1 80 ? 10.383 -2.025 1.735 1.00 98.31 80 PHE A O 1
ATOM 649 N N . ASP A 1 81 ? 11.109 -0.613 3.320 1.00 98.00 81 ASP A N 1
ATOM 650 C CA . ASP A 1 81 ? 12.002 -1.507 4.041 1.00 98.00 81 ASP A CA 1
ATOM 651 C C . ASP A 1 81 ? 11.321 -1.943 5.345 1.00 98.00 81 ASP A C 1
ATOM 653 O O . ASP A 1 81 ? 11.234 -1.184 6.317 1.00 98.00 81 ASP A O 1
ATOM 657 N N . ARG A 1 82 ? 10.858 -3.196 5.361 1.00 96.31 82 ARG A N 1
ATOM 658 C CA . ARG A 1 82 ? 10.134 -3.807 6.486 1.00 96.31 82 ARG A CA 1
ATOM 659 C C . ARG A 1 82 ? 10.928 -3.868 7.792 1.00 96.31 82 ARG A C 1
ATOM 661 O O . ARG A 1 82 ? 10.315 -3.961 8.849 1.00 96.31 82 ARG A O 1
ATOM 668 N N . ASP A 1 83 ? 12.258 -3.819 7.732 1.00 98.00 83 ASP A N 1
ATOM 669 C CA . ASP A 1 83 ? 13.117 -3.939 8.913 1.00 98.00 83 ASP A CA 1
ATOM 670 C C . ASP A 1 83 ? 13.493 -2.565 9.483 1.00 98.00 83 ASP A C 1
ATOM 672 O O . ASP A 1 83 ? 13.877 -2.449 10.649 1.00 98.00 83 ASP A O 1
ATOM 676 N N . ARG A 1 84 ? 13.382 -1.501 8.674 1.00 98.12 84 ARG A N 1
ATOM 677 C CA . ARG A 1 84 ? 13.833 -0.152 9.048 1.00 98.12 84 ARG A CA 1
ATOM 678 C C . ARG A 1 84 ? 12.716 0.871 9.151 1.00 98.12 84 ARG A C 1
ATOM 680 O O . ARG A 1 84 ? 12.761 1.713 10.044 1.00 98.12 84 ARG A O 1
ATOM 687 N N . ASN A 1 85 ? 11.744 0.858 8.243 1.00 98.19 85 ASN A N 1
ATOM 688 C CA . ASN A 1 85 ? 10.720 1.899 8.200 1.00 98.19 85 ASN A CA 1
ATOM 689 C C . ASN A 1 85 ? 9.718 1.844 9.363 1.00 98.19 85 ASN A C 1
ATOM 691 O O . ASN A 1 85 ? 9.413 2.925 9.871 1.00 98.19 85 ASN A O 1
ATOM 695 N N . PRO A 1 86 ? 9.276 0.669 9.861 1.00 98.50 86 PRO A N 1
ATOM 696 C CA . PRO A 1 86 ? 8.393 0.608 11.031 1.00 98.50 86 PRO A CA 1
ATOM 697 C C . PRO A 1 86 ? 8.962 1.272 12.290 1.00 98.50 86 PRO A C 1
ATOM 699 O O . PRO A 1 86 ? 8.211 1.769 13.123 1.00 98.50 86 PRO A O 1
ATOM 702 N N . LEU A 1 87 ? 10.294 1.356 12.412 1.00 98.12 87 LEU A N 1
ATOM 703 C CA . LEU A 1 87 ? 10.961 2.039 13.528 1.00 98.12 87 LEU A CA 1
ATOM 704 C C . LEU A 1 87 ? 10.676 3.549 13.568 1.00 98.12 87 LEU A C 1
ATOM 706 O O . LEU A 1 87 ? 10.890 4.178 14.600 1.00 98.12 87 LEU A O 1
ATOM 710 N N . ASN A 1 88 ? 10.210 4.126 12.457 1.00 97.69 88 ASN A N 1
ATOM 711 C CA . ASN A 1 88 ? 9.881 5.545 12.332 1.00 97.69 88 ASN A CA 1
ATOM 712 C C . ASN A 1 88 ? 8.368 5.810 12.324 1.00 97.69 88 ASN A C 1
ATOM 714 O O . ASN A 1 88 ? 7.953 6.924 12.002 1.00 97.69 88 ASN A O 1
ATOM 718 N N . TYR A 1 89 ? 7.535 4.808 12.619 1.00 98.62 89 TYR A N 1
ATOM 719 C CA . TYR A 1 89 ? 6.092 5.006 12.654 1.00 98.62 89 TYR A CA 1
ATOM 720 C C . TYR A 1 89 ? 5.668 5.991 13.746 1.00 98.62 89 TYR A C 1
ATOM 722 O O . TYR A 1 89 ? 6.133 5.940 14.885 1.00 98.62 89 TYR A O 1
ATOM 730 N N . ASN A 1 90 ? 4.717 6.857 13.405 1.00 98.62 90 ASN A N 1
ATOM 731 C CA . ASN A 1 90 ? 3.942 7.595 14.382 1.00 98.62 90 ASN A CA 1
ATOM 732 C C . ASN A 1 90 ? 2.906 6.657 15.015 1.00 98.62 90 ASN A C 1
ATOM 734 O O . ASN A 1 90 ? 1.850 6.394 14.442 1.00 98.62 90 ASN A O 1
ATOM 738 N N . LEU A 1 91 ? 3.219 6.171 16.213 1.00 98.38 91 LEU A N 1
ATOM 739 C CA . LEU A 1 91 ? 2.328 5.340 17.027 1.00 98.38 91 LEU A CA 1
ATOM 740 C C . LEU A 1 91 ? 1.734 6.103 18.223 1.00 98.38 91 LEU A C 1
ATOM 742 O O . LEU A 1 91 ? 1.167 5.485 19.121 1.00 98.38 91 LEU A O 1
ATOM 746 N N . VAL A 1 92 ? 1.887 7.432 18.259 1.00 98.69 92 VAL A N 1
ATOM 747 C CA . VAL A 1 92 ? 1.408 8.285 19.357 1.00 98.69 92 VAL A CA 1
ATOM 748 C C . VAL A 1 92 ? 0.128 9.006 18.949 1.00 98.69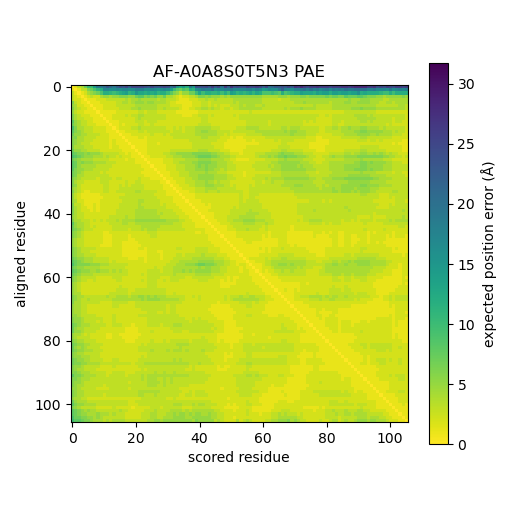 92 VAL A C 1
ATOM 750 O O . VAL A 1 92 ? -0.882 8.901 19.640 1.00 98.69 92 VAL A O 1
ATOM 753 N N . ASP A 1 93 ? 0.156 9.707 17.818 1.00 98.50 93 ASP A N 1
ATOM 754 C CA . ASP A 1 93 ? -0.961 10.511 17.318 1.00 98.50 93 ASP A CA 1
ATOM 755 C C . ASP A 1 93 ? -1.119 10.453 15.783 1.00 98.50 93 ASP A C 1
ATOM 757 O O . ASP A 1 93 ? -1.262 11.492 15.129 1.00 98.50 93 ASP A O 1
ATOM 761 N N . PRO A 1 94 ? -1.121 9.254 15.163 1.00 98.69 94 PRO A N 1
ATOM 762 C CA . PRO A 1 94 ? -1.290 9.150 13.722 1.00 98.69 94 PRO A CA 1
ATOM 763 C C . PRO A 1 94 ? -2.657 9.700 13.289 1.00 98.69 94 PRO A C 1
ATOM 765 O O . PRO A 1 94 ? -3.667 9.485 13.968 1.00 98.69 94 PRO A O 1
ATOM 768 N N . PRO A 1 95 ? -2.738 10.380 12.136 1.00 98.56 95 PRO A N 1
ATOM 769 C CA . PRO A 1 95 ? -4.008 10.872 11.635 1.00 98.56 95 PRO A CA 1
ATOM 770 C C . PRO A 1 95 ? -4.924 9.703 11.250 1.00 98.56 95 PRO A C 1
ATOM 772 O O . PRO A 1 95 ? -4.507 8.757 10.580 1.00 98.56 95 PRO A O 1
ATOM 775 N N . LEU A 1 96 ? -6.193 9.799 11.653 1.00 98.56 96 LEU A N 1
ATOM 776 C CA . LEU A 1 96 ? -7.256 8.870 11.276 1.00 98.56 96 LEU A CA 1
ATOM 777 C C . LEU A 1 96 ? -7.900 9.342 9.966 1.00 98.56 96 LEU A C 1
ATOM 779 O O . LEU A 1 96 ? -8.556 10.383 9.932 1.00 98.56 96 LEU A O 1
ATOM 783 N N . MET A 1 97 ? -7.714 8.584 8.889 1.00 98.38 97 MET A N 1
ATOM 784 C CA . MET A 1 97 ? -8.158 8.928 7.535 1.00 98.38 97 MET A CA 1
ATOM 785 C C . MET A 1 97 ? -8.957 7.783 6.908 1.00 98.38 97 MET A C 1
ATOM 787 O O . MET A 1 97 ? -8.869 6.647 7.344 1.00 98.38 97 MET A O 1
ATOM 791 N N . ASN A 1 98 ? -9.729 8.061 5.860 1.00 98.12 98 ASN A N 1
ATOM 792 C CA . ASN A 1 98 ? -10.328 7.018 5.009 1.00 98.12 98 ASN A CA 1
ATOM 793 C C . ASN A 1 98 ? -9.704 6.976 3.606 1.00 98.12 98 ASN A C 1
ATOM 795 O O . ASN A 1 98 ? -9.984 6.063 2.832 1.00 98.12 98 ASN A O 1
ATOM 799 N N . THR A 1 99 ? -8.896 7.984 3.273 1.00 98.25 99 THR A N 1
ATOM 800 C CA . THR A 1 99 ? -8.222 8.151 1.989 1.00 98.25 99 THR A CA 1
ATOM 801 C C . THR A 1 99 ? -6.842 8.733 2.256 1.00 98.25 99 THR A C 1
ATOM 803 O O . THR A 1 99 ? -6.739 9.714 2.991 1.00 98.25 99 THR A O 1
ATOM 806 N N . ILE A 1 100 ? -5.797 8.157 1.666 1.00 97.56 100 ILE A N 1
ATOM 807 C CA . ILE A 1 100 ? -4.416 8.644 1.776 1.00 97.56 100 ILE A CA 1
ATOM 808 C C . ILE A 1 100 ? -3.801 8.779 0.386 1.00 97.56 100 ILE A C 1
ATOM 810 O O . ILE A 1 100 ? -3.949 7.890 -0.449 1.00 97.56 100 ILE A O 1
ATOM 814 N N . ALA A 1 101 ? -3.115 9.893 0.131 1.00 97.44 101 ALA A N 1
ATOM 815 C CA . ALA A 1 101 ? -2.289 10.042 -1.057 1.00 97.44 101 ALA A CA 1
ATOM 816 C C . ALA A 1 101 ? -0.986 9.258 -0.861 1.00 97.44 101 ALA A C 1
ATOM 818 O O . ALA A 1 101 ? -0.152 9.626 -0.036 1.00 97.44 101 ALA A O 1
ATOM 819 N N . VAL A 1 102 ? -0.836 8.172 -1.611 1.00 98.00 102 VAL A N 1
ATOM 820 C CA . VAL A 1 102 ? 0.425 7.442 -1.742 1.00 98.00 102 VAL A CA 1
ATOM 821 C C . VAL A 1 102 ? 1.327 8.258 -2.666 1.00 98.00 102 VAL A C 1
ATOM 823 O O . VAL A 1 102 ? 0.881 8.589 -3.772 1.00 98.00 102 VAL A O 1
ATOM 826 N N . PRO A 1 103 ? 2.536 8.634 -2.223 1.00 96.00 103 PRO A N 1
ATOM 827 C CA . PRO A 1 103 ? 3.393 9.536 -2.974 1.00 96.00 103 PRO A CA 1
ATOM 828 C C . PRO A 1 103 ? 3.971 8.877 -4.230 1.00 96.00 103 PRO A C 1
ATOM 830 O O . PRO A 1 103 ? 4.257 7.682 -4.266 1.00 96.00 103 PRO A O 1
ATOM 833 N N . ILE A 1 104 ? 4.240 9.686 -5.252 1.00 96.31 104 ILE A N 1
ATOM 834 C CA . ILE A 1 104 ? 5.094 9.294 -6.369 1.00 96.31 104 ILE A CA 1
ATOM 835 C C . ILE A 1 104 ? 6.459 8.830 -5.843 1.00 96.31 104 ILE A C 1
ATOM 837 O O . ILE A 1 104 ? 7.098 9.510 -5.039 1.00 96.31 104 ILE A O 1
ATOM 841 N N . ASN A 1 105 ? 6.941 7.696 -6.354 1.00 95.56 105 ASN A N 1
ATOM 842 C CA . ASN A 1 105 ? 8.149 7.027 -5.870 1.00 95.56 105 ASN A CA 1
ATOM 843 C C . ASN A 1 105 ? 8.092 6.641 -4.382 1.00 95.56 105 ASN A C 1
ATOM 845 O O . ASN A 1 105 ? 9.127 6.744 -3.732 1.00 95.56 105 ASN A O 1
ATOM 849 N N . GLY A 1 106 ? 6.960 6.223 -3.823 1.00 94.44 106 GLY A N 1
ATOM 850 C CA . GLY A 1 106 ? 6.888 5.724 -2.445 1.00 94.44 106 GLY A CA 1
ATOM 851 C C . GLY A 1 106 ? 5.753 4.751 -2.232 1.00 94.44 106 GLY A C 1
ATOM 852 O O . GLY A 1 106 ? 4.928 4.621 -3.157 1.00 94.44 106 GLY A O 1
#

Nearest PDB structures (foldseek):
  6klg-assembly1_A  TM=9.919E-01  e=2.058E-08  Zea mays

Mean predicted aligned error: 2.95 Å

Solvent-accessible surface area (backbone atoms only — not comparable to full-atom values): 7071 Å² total; per-residue (Å²): 136,80,88,82,58,49,70,74,46,68,96,62,78,98,70,89,71,73,43,43,35,96,74,56,64,75,90,75,59,71,82,80,91,82,56,59,37,76,84,73,64,89,91,67,88,82,88,85,84,78,74,39,42,22,57,96,56,57,52,69,43,77,52,68,50,85,99,49,72,45,65,56,33,70,87,64,69,46,70,90,45,86,88,59,52,69,81,68,44,44,86,84,79,42,56,78,36,46,60,46,72,40,41,54,37,16